Protein AF-A0A2M9GFH0-F1 (afdb_monomer_lite)

Structure (mmCIF, N/CA/C/O backbone):
data_AF-A0A2M9GFH0-F1
#
_entry.id   AF-A0A2M9GFH0-F1
#
loop_
_atom_site.group_PDB
_atom_site.id
_atom_site.type_symbol
_atom_site.label_atom_id
_atom_site.label_alt_id
_atom_site.label_comp_id
_atom_site.label_asym_id
_atom_site.label_entity_id
_atom_site.label_seq_id
_atom_site.pdbx_PDB_ins_code
_atom_site.Cartn_x
_atom_site.Cartn_y
_atom_site.Cartn_z
_atom_site.occupancy
_atom_site.B_iso_or_equiv
_atom_site.auth_seq_id
_atom_site.auth_comp_id
_atom_site.auth_asym_id
_atom_site.auth_atom_id
_atom_site.pdbx_PDB_model_num
ATOM 1 N N . MET A 1 1 ? 5.004 27.377 -14.990 1.00 41.47 1 MET A N 1
ATOM 2 C CA . MET A 1 1 ? 3.776 27.529 -14.181 1.00 41.47 1 MET A CA 1
ATOM 3 C C . MET A 1 1 ? 3.314 26.130 -13.809 1.00 41.47 1 MET A C 1
ATOM 5 O O . MET A 1 1 ? 2.877 25.408 -14.689 1.00 41.47 1 MET A O 1
ATOM 9 N N . GLY A 1 2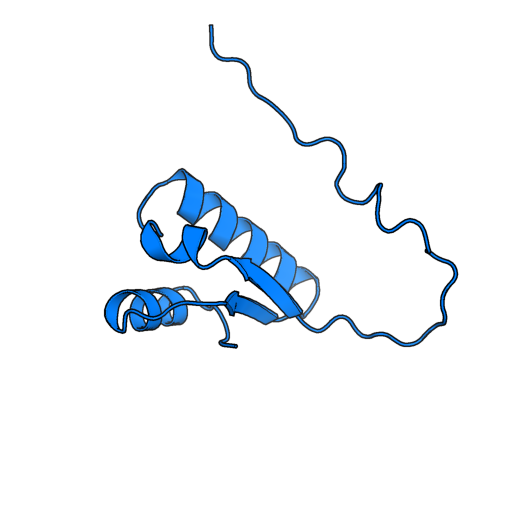 ? 3.549 25.697 -12.568 1.00 46.12 2 GLY A N 1
ATOM 10 C CA . GLY A 1 2 ? 3.181 24.357 -12.104 1.00 46.12 2 GLY A CA 1
ATOM 11 C C . GLY A 1 2 ? 1.870 24.423 -11.334 1.00 46.12 2 GLY A C 1
ATOM 12 O O . GLY A 1 2 ? 1.850 24.928 -10.213 1.00 46.12 2 GLY A O 1
ATOM 13 N N . CYS A 1 3 ? 0.777 23.966 -11.939 1.00 39.66 3 CYS A N 1
ATOM 14 C CA . CYS A 1 3 ? -0.479 23.785 -11.224 1.00 39.66 3 CYS A CA 1
ATOM 15 C C . CYS A 1 3 ? -0.316 22.608 -10.259 1.00 39.66 3 CYS A C 1
ATOM 17 O O . CYS A 1 3 ? -0.020 21.492 -10.677 1.00 39.66 3 CYS A O 1
ATOM 19 N N . ARG A 1 4 ? -0.487 22.867 -8.962 1.00 42.78 4 ARG A N 1
ATOM 20 C CA . ARG A 1 4 ? -0.656 21.818 -7.957 1.00 42.78 4 ARG A CA 1
ATOM 21 C C . ARG A 1 4 ? -2.138 21.473 -7.938 1.00 42.78 4 ARG A C 1
ATOM 23 O O . ARG A 1 4 ? -2.941 22.320 -7.561 1.00 42.78 4 ARG A O 1
ATOM 30 N N . MET A 1 5 ? -2.489 20.279 -8.401 1.00 38.34 5 MET A N 1
ATOM 31 C CA . MET A 1 5 ? -3.833 19.741 -8.213 1.00 38.34 5 MET A CA 1
ATOM 32 C C . MET A 1 5 ? -3.893 19.094 -6.832 1.00 38.34 5 MET A C 1
ATOM 34 O O . MET A 1 5 ? -3.040 18.274 -6.496 1.00 38.34 5 MET A O 1
ATOM 38 N N . ALA A 1 6 ? -4.875 19.499 -6.036 1.00 52.62 6 ALA A N 1
ATOM 39 C CA . ALA A 1 6 ? -5.292 18.783 -4.843 1.00 52.62 6 ALA A CA 1
ATOM 40 C C . ALA A 1 6 ? -6.527 17.955 -5.216 1.00 52.62 6 ALA A C 1
ATOM 42 O O . ALA A 1 6 ? -7.410 18.456 -5.909 1.00 52.62 6 ALA A O 1
ATOM 43 N N . PHE A 1 7 ? -6.565 16.694 -4.789 1.00 38.75 7 PHE A N 1
ATOM 44 C CA . PHE A 1 7 ? -7.800 15.913 -4.768 1.00 38.75 7 PHE A CA 1
ATOM 45 C C . PHE A 1 7 ? -8.604 16.371 -3.546 1.00 38.75 7 PHE A C 1
ATOM 47 O O . PHE A 1 7 ? -8.138 16.192 -2.423 1.00 38.75 7 PHE A O 1
ATOM 54 N N . ASP A 1 8 ? -9.754 17.006 -3.777 1.00 49.31 8 ASP A N 1
ATOM 55 C CA . ASP A 1 8 ? -10.612 17.583 -2.727 1.00 49.31 8 ASP A CA 1
ATOM 56 C C . ASP A 1 8 ? -11.587 16.538 -2.136 1.00 49.31 8 ASP A C 1
ATOM 58 O O . ASP A 1 8 ? -11.980 16.625 -0.978 1.00 49.31 8 ASP A O 1
ATOM 62 N N . ASP A 1 9 ? -11.884 15.458 -2.868 1.00 42.94 9 ASP A N 1
ATOM 63 C CA . ASP A 1 9 ? -12.879 14.458 -2.456 1.00 42.94 9 ASP A CA 1
ATOM 64 C C . ASP A 1 9 ? -12.264 13.205 -1.824 1.00 42.94 9 ASP A C 1
ATOM 66 O O . ASP A 1 9 ? -12.449 12.074 -2.284 1.00 42.94 9 ASP A O 1
ATOM 70 N N . PHE A 1 10 ? -11.574 13.377 -0.696 1.00 41.62 10 PHE A N 1
ATOM 71 C CA . PHE A 1 10 ? -11.448 12.260 0.240 1.00 41.62 10 PHE A CA 1
ATOM 72 C C . PHE A 1 10 ? -12.808 12.058 0.930 1.00 41.62 10 PHE A C 1
ATOM 74 O O . PHE A 1 10 ? -13.077 12.623 1.986 1.00 41.62 10 PHE A O 1
ATOM 81 N N . GLY A 1 11 ? -13.684 11.254 0.318 1.00 46.16 11 GLY A N 1
ATOM 82 C CA . GLY A 1 11 ? -14.896 10.751 0.976 1.00 46.16 11 GLY A CA 1
ATOM 83 C C . GLY A 1 11 ? -16.249 11.255 0.468 1.00 46.16 11 GLY A C 1
ATOM 84 O O . GLY A 1 11 ? -17.243 11.033 1.157 1.00 46.16 11 GLY A O 1
ATOM 85 N N . ILE A 1 12 ? -16.343 11.858 -0.718 1.00 45.19 12 ILE A N 1
ATOM 86 C CA . ILE A 1 12 ? -17.637 12.246 -1.304 1.00 45.19 12 ILE A CA 1
ATOM 87 C C . ILE A 1 12 ? -17.839 11.481 -2.611 1.00 45.19 12 ILE A C 1
ATOM 89 O O . ILE A 1 12 ? -17.621 12.003 -3.689 1.00 45.19 12 ILE A O 1
ATOM 93 N N . ASP A 1 13 ? -18.169 10.194 -2.467 1.00 37.12 13 ASP A N 1
ATOM 94 C CA . ASP A 1 13 ? -19.008 9.437 -3.420 1.00 37.12 13 ASP A CA 1
ATOM 95 C C . ASP A 1 13 ? -19.289 7.993 -2.968 1.00 37.12 13 ASP A C 1
ATOM 97 O O . ASP A 1 13 ? -20.143 7.315 -3.540 1.00 37.12 13 ASP A O 1
ATOM 101 N N . PHE A 1 14 ? -18.744 7.553 -1.824 1.00 42.25 14 PHE A N 1
ATOM 102 C CA . PHE A 1 14 ? -19.404 6.520 -1.011 1.00 42.25 14 PHE A CA 1
ATOM 103 C C . PHE A 1 14 ? -20.602 7.122 -0.265 1.00 42.25 14 PHE A C 1
ATOM 105 O O . PHE A 1 14 ? -20.682 7.163 0.964 1.00 42.25 14 PHE A O 1
ATOM 1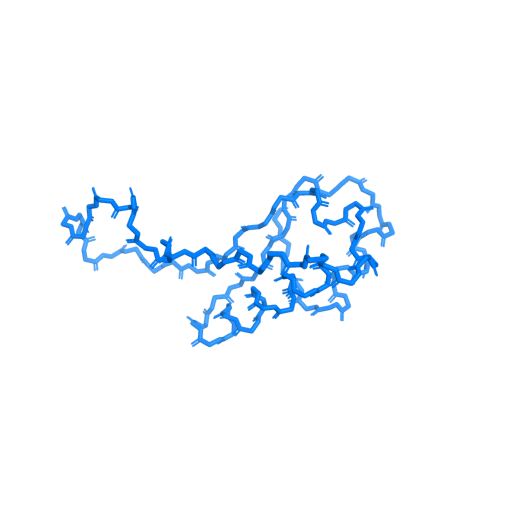12 N N . SER A 1 15 ? -21.560 7.603 -1.052 1.00 38.72 15 SER A N 1
ATOM 113 C CA . SER A 1 15 ? -22.893 8.002 -0.627 1.00 38.72 15 SER A CA 1
ATOM 114 C C . SER A 1 15 ? -23.684 6.778 -0.159 1.00 38.72 15 SER A C 1
ATOM 116 O O . SER A 1 15 ? -24.589 6.314 -0.839 1.00 38.72 15 SER A O 1
ATOM 118 N N . SER A 1 16 ? -23.351 6.263 1.026 1.00 39.66 16 SER A N 1
ATOM 119 C CA . SER A 1 16 ? -24.284 5.580 1.928 1.00 39.66 16 SER A CA 1
ATOM 120 C C . SER A 1 16 ? -23.658 5.372 3.315 1.00 39.66 16 SER A C 1
ATOM 122 O O . SER A 1 16 ? -23.479 4.242 3.762 1.00 39.66 16 SER A O 1
ATOM 124 N N . LEU A 1 17 ? -23.435 6.449 4.079 1.00 42.38 17 LEU A N 1
ATOM 125 C CA . LEU A 1 17 ? -23.258 6.397 5.551 1.00 42.38 17 LEU A CA 1
ATOM 126 C C . LEU A 1 17 ? -24.557 5.998 6.299 1.00 42.38 17 LEU A C 1
ATOM 128 O O . LEU A 1 17 ? -24.801 6.370 7.445 1.00 42.38 17 LEU A O 1
ATOM 132 N N . LYS A 1 18 ? -25.422 5.237 5.629 1.00 44.44 18 LYS A N 1
ATOM 133 C CA . LYS A 1 18 ? -26.615 4.580 6.155 1.00 44.44 18 LYS A CA 1
ATOM 134 C C . LYS A 1 18 ? -26.728 3.197 5.523 1.00 44.44 18 LYS A C 1
ATOM 136 O O . LYS A 1 18 ? -27.707 2.912 4.858 1.00 44.44 18 LYS A O 1
ATOM 141 N N . LEU A 1 19 ? -25.733 2.342 5.719 1.00 46.66 19 LEU A N 1
ATOM 142 C CA . LEU A 1 19 ? -25.894 0.891 5.633 1.00 46.66 19 LEU A CA 1
ATOM 143 C C . LEU A 1 19 ? -25.013 0.269 6.741 1.00 46.66 19 LEU A C 1
ATOM 145 O O . LEU A 1 19 ? -24.024 0.868 7.155 1.00 46.66 19 LEU A O 1
ATOM 149 N N . PRO A 1 20 ? -25.460 -0.833 7.345 1.00 38.53 20 PRO A N 1
ATOM 150 C CA . PRO A 1 20 ? -25.505 -1.040 8.791 1.00 38.53 20 PRO A CA 1
ATOM 151 C C . PRO A 1 20 ? -24.140 -1.330 9.422 1.00 38.53 20 PRO A C 1
ATOM 153 O O . PRO A 1 20 ? -23.459 -2.248 8.997 1.00 38.53 20 PRO A O 1
ATOM 156 N N . TYR A 1 21 ? -23.803 -0.587 10.478 1.00 44.72 21 TYR A N 1
ATOM 157 C CA . TYR A 1 21 ? -23.184 -0.999 11.755 1.00 44.72 21 TYR A CA 1
ATOM 158 C C . TYR A 1 21 ? -22.031 -2.038 11.855 1.00 44.72 21 TYR A C 1
ATOM 160 O O . TYR A 1 21 ? -21.529 -2.196 12.963 1.00 44.72 21 TYR A O 1
ATOM 168 N N . GLN A 1 22 ? -21.577 -2.759 10.823 1.00 46.81 22 GLN A N 1
ATOM 169 C CA . GLN A 1 22 ? -20.665 -3.910 10.983 1.00 46.81 22 GLN A CA 1
ATOM 170 C C . GLN A 1 22 ? -19.866 -4.274 9.717 1.00 46.81 22 GLN A C 1
ATOM 172 O O . GLN A 1 22 ? -19.849 -5.431 9.302 1.00 46.81 22 GLN A O 1
ATOM 177 N N . LEU A 1 23 ? -19.155 -3.333 9.101 1.00 48.94 23 LEU A N 1
ATOM 178 C CA . LEU A 1 23 ? -18.064 -3.715 8.199 1.00 48.94 23 LEU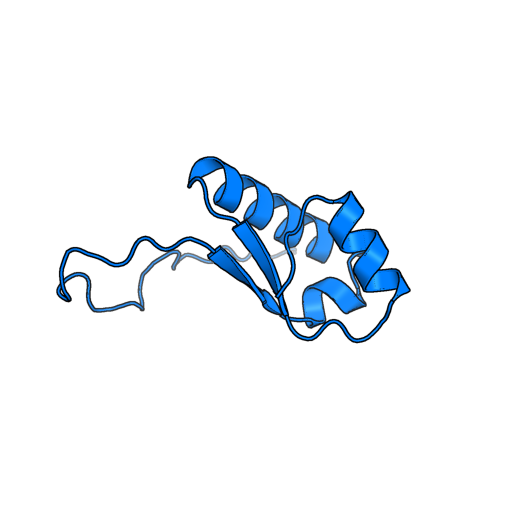 A CA 1
ATOM 179 C C . LEU A 1 23 ? -16.755 -3.182 8.779 1.00 48.94 23 LEU A C 1
ATOM 181 O O . LEU A 1 23 ? -16.461 -1.998 8.606 1.00 48.94 23 LEU A O 1
ATOM 185 N N . PRO A 1 24 ? -15.986 -4.007 9.518 1.00 61.00 24 PRO A N 1
ATOM 186 C CA . PRO A 1 24 ? -14.614 -3.660 9.834 1.00 61.00 24 PRO A CA 1
ATOM 187 C C . PRO A 1 24 ? -13.865 -3.668 8.504 1.00 61.00 24 PRO A C 1
ATOM 189 O O . PRO A 1 24 ? -13.503 -4.723 7.994 1.00 61.00 24 PRO A O 1
ATOM 192 N N . PHE A 1 25 ? -13.705 -2.506 7.880 1.00 67.31 25 PHE A N 1
ATOM 193 C CA . PHE A 1 25 ? -12.771 -2.380 6.773 1.00 67.31 25 PHE A CA 1
ATOM 194 C C . PHE A 1 25 ? -11.400 -2.795 7.319 1.00 67.31 25 PHE A C 1
ATOM 196 O O . PHE A 1 25 ? -10.901 -2.180 8.255 1.00 67.31 25 PHE A O 1
ATOM 203 N N . THR A 1 26 ? -10.837 -3.891 6.818 1.00 77.00 26 THR A N 1
ATOM 204 C CA . THR A 1 26 ? -9.548 -4.421 7.291 1.00 77.00 26 THR A CA 1
ATOM 205 C C . THR A 1 26 ? -8.416 -4.133 6.318 1.00 77.00 26 THR A C 1
ATOM 207 O O . THR A 1 26 ? -7.273 -4.433 6.635 1.00 77.00 26 THR A O 1
ATOM 210 N N . GLN A 1 27 ? -8.708 -3.587 5.133 1.00 81.75 27 GLN A N 1
ATOM 211 C CA . GLN A 1 27 ? -7.742 -3.518 4.043 1.00 81.75 27 GLN A CA 1
ATOM 212 C C . GLN A 1 27 ? -7.969 -2.308 3.129 1.00 81.75 27 GLN A C 1
ATOM 214 O O . GLN A 1 27 ? -9.100 -1.985 2.765 1.00 81.75 27 GLN A O 1
ATOM 219 N N . ILE A 1 28 ? -6.867 -1.695 2.707 1.00 83.56 28 ILE A N 1
ATOM 220 C CA . ILE A 1 28 ? -6.764 -0.721 1.621 1.00 83.56 28 ILE A CA 1
ATOM 221 C C . ILE A 1 28 ? -6.163 -1.442 0.411 1.00 83.56 28 ILE A C 1
ATOM 223 O O . ILE A 1 28 ? -5.189 -2.178 0.554 1.00 83.56 28 ILE A O 1
ATOM 227 N N . LYS A 1 29 ? -6.722 -1.223 -0.783 1.00 85.88 29 LYS A N 1
ATOM 228 C CA . LYS A 1 29 ? -6.258 -1.845 -2.030 1.00 85.88 29 LYS A CA 1
ATOM 229 C C . LYS A 1 29 ? -5.737 -0.803 -3.019 1.00 85.88 29 LYS A C 1
ATOM 231 O O . LYS A 1 29 ? -6.348 0.250 -3.183 1.00 85.88 29 LYS A O 1
ATOM 236 N N . LEU A 1 30 ? -4.623 -1.108 -3.677 1.00 86.75 30 LEU A N 1
ATOM 237 C CA . LEU A 1 30 ? -4.026 -0.343 -4.772 1.00 86.75 30 LEU A CA 1
ATOM 238 C C . LEU A 1 30 ? -3.894 -1.228 -6.019 1.00 86.75 30 LEU A C 1
ATOM 240 O O . LEU A 1 30 ? -3.724 -2.440 -5.918 1.00 86.75 30 LEU A O 1
ATOM 244 N N . ASP A 1 31 ? -3.945 -0.611 -7.197 1.00 86.44 31 ASP A N 1
ATOM 245 C CA . ASP A 1 31 ? -3.805 -1.313 -8.476 1.00 86.44 31 ASP A CA 1
ATOM 246 C C . ASP A 1 31 ? -2.335 -1.654 -8.802 1.00 86.44 31 ASP A C 1
ATOM 248 O O . ASP A 1 31 ? -1.411 -0.909 -8.455 1.00 86.44 31 ASP A O 1
ATOM 252 N N . SER A 1 32 ? -2.129 -2.740 -9.550 1.00 83.12 32 SER A N 1
ATOM 253 C CA . SER A 1 32 ? -0.857 -3.173 -10.149 1.00 83.12 32 SER A CA 1
ATOM 254 C C . SER A 1 32 ? -0.058 -2.063 -10.852 1.00 83.12 32 SER A C 1
ATOM 256 O O . SER A 1 32 ? 1.172 -2.119 -10.902 1.00 83.12 32 SER A O 1
ATOM 258 N N . ALA A 1 33 ? -0.716 -1.017 -11.360 1.00 84.31 33 ALA A N 1
ATOM 259 C CA . ALA A 1 33 ? -0.070 0.144 -11.961 1.00 84.31 33 ALA A CA 1
ATOM 260 C C . ALA A 1 33 ? 0.910 0.845 -10.999 1.00 84.31 33 ALA A C 1
ATOM 262 O O . ALA A 1 33 ? 1.940 1.358 -11.442 1.00 84.31 33 ALA A O 1
ATOM 263 N N . PHE A 1 34 ? 0.642 0.819 -9.688 1.00 83.00 34 PHE A N 1
ATOM 264 C CA . PHE A 1 34 ? 1.551 1.353 -8.668 1.00 83.00 34 PHE A CA 1
ATOM 265 C C . PHE A 1 34 ? 2.748 0.429 -8.404 1.00 83.00 34 PHE A C 1
ATOM 267 O O . PHE A 1 34 ? 3.824 0.917 -8.056 1.00 83.00 34 PHE A O 1
ATOM 274 N N . ALA A 1 35 ? 2.593 -0.884 -8.613 1.00 80.75 35 ALA A N 1
ATOM 275 C CA . ALA A 1 35 ? 3.675 -1.865 -8.512 1.00 80.75 35 ALA A CA 1
ATOM 276 C C . ALA A 1 35 ? 4.639 -1.795 -9.701 1.00 80.75 35 ALA A C 1
ATOM 278 O O . ALA A 1 35 ? 5.853 -1.755 -9.508 1.00 80.75 35 ALA A O 1
ATOM 279 N N . LYS A 1 36 ? 4.101 -1.711 -10.924 1.00 78.75 36 LYS A N 1
ATOM 280 C CA . LYS A 1 36 ? 4.864 -1.792 -12.182 1.00 78.75 36 LYS A CA 1
ATOM 281 C C . LYS A 1 36 ? 5.964 -0.734 -12.309 1.00 78.75 36 LYS A C 1
ATOM 283 O O . LYS A 1 36 ? 6.956 -0.930 -12.999 1.00 78.75 36 LYS A O 1
ATOM 288 N N . ASP A 1 37 ? 5.793 0.383 -11.610 1.00 80.75 37 ASP A N 1
ATOM 289 C CA . ASP A 1 37 ? 6.724 1.504 -11.577 1.00 80.75 37 ASP A CA 1
ATOM 290 C C . ASP A 1 37 ? 6.967 1.986 -10.135 1.00 80.75 37 ASP A C 1
ATOM 292 O O . ASP A 1 37 ? 7.140 3.182 -9.890 1.00 80.75 37 ASP A O 1
ATOM 296 N N . PHE A 1 38 ? 6.969 1.082 -9.149 1.00 77.56 38 PHE A N 1
ATOM 297 C CA . PHE A 1 38 ? 7.063 1.449 -7.726 1.00 77.56 38 PHE A CA 1
ATOM 298 C C . PHE A 1 38 ? 8.334 2.240 -7.371 1.00 77.56 38 PHE A C 1
ATOM 300 O O . PHE A 1 38 ? 8.416 2.834 -6.301 1.00 77.56 38 PHE A O 1
ATOM 307 N N . GLN A 1 39 ? 9.359 2.243 -8.231 1.00 78.19 39 GLN A N 1
ATOM 308 C CA . GLN A 1 39 ? 10.571 3.033 -8.018 1.00 78.19 39 GLN A CA 1
ATOM 309 C C . GLN A 1 39 ? 10.386 4.525 -8.304 1.00 78.19 39 GLN A C 1
ATOM 311 O O . GLN A 1 39 ? 11.162 5.326 -7.768 1.00 78.19 39 GLN A O 1
ATOM 316 N N . LYS A 1 40 ? 9.377 4.894 -9.106 1.00 87.75 40 LYS A N 1
ATOM 317 C CA . LYS A 1 40 ? 9.080 6.287 -9.438 1.00 87.75 40 LYS A CA 1
ATOM 318 C C . LYS A 1 40 ? 8.694 7.064 -8.171 1.00 87.75 40 LYS A C 1
ATOM 320 O O . LYS A 1 40 ? 7.921 6.542 -7.361 1.00 87.75 40 LYS A O 1
ATOM 325 N N . PRO A 1 41 ? 9.219 8.286 -7.967 1.00 85.56 41 PRO A N 1
ATOM 326 C CA . PRO A 1 41 ? 8.948 9.077 -6.766 1.00 85.56 41 PRO A CA 1
ATOM 327 C C . PRO A 1 41 ? 7.455 9.256 -6.466 1.00 85.56 41 PRO A C 1
ATOM 329 O O . PRO A 1 41 ? 7.051 9.160 -5.310 1.00 85.56 41 PRO A O 1
ATOM 332 N N . GLU A 1 42 ? 6.636 9.463 -7.496 1.00 87.62 42 GLU A N 1
ATOM 333 C CA . GLU A 1 42 ? 5.185 9.608 -7.396 1.00 87.62 42 GLU A CA 1
ATOM 334 C C . GLU A 1 42 ? 4.508 8.338 -6.866 1.00 87.62 42 GLU A C 1
ATOM 336 O O . GLU A 1 42 ? 3.714 8.407 -5.928 1.00 87.62 42 GLU A O 1
ATOM 341 N N . ASN A 1 43 ? 4.892 7.167 -7.377 1.00 86.06 43 ASN A N 1
ATOM 342 C CA . ASN A 1 43 ? 4.327 5.891 -6.947 1.00 86.06 43 ASN A CA 1
ATOM 343 C C . ASN A 1 43 ? 4.772 5.543 -5.527 1.00 86.06 43 ASN A C 1
ATOM 345 O O . ASN A 1 43 ? 3.951 5.118 -4.717 1.00 86.06 43 ASN A O 1
ATOM 349 N N . LYS A 1 44 ? 6.041 5.804 -5.179 1.00 86.06 44 LYS A N 1
ATOM 350 C CA . LYS A 1 44 ? 6.521 5.671 -3.793 1.00 86.06 44 LYS A CA 1
ATOM 351 C C . LYS A 1 44 ? 5.744 6.554 -2.834 1.00 86.06 44 LYS A C 1
ATOM 353 O O . LYS A 1 44 ? 5.428 6.108 -1.736 1.00 86.06 44 LYS A O 1
ATOM 358 N N . ALA A 1 45 ? 5.467 7.799 -3.219 1.00 86.50 45 ALA A N 1
ATOM 359 C CA . ALA A 1 45 ? 4.712 8.718 -2.380 1.00 86.50 45 ALA A CA 1
ATOM 360 C C . ALA A 1 45 ? 3.306 8.171 -2.108 1.00 86.50 45 ALA A C 1
ATOM 362 O O . ALA A 1 45 ? 2.916 8.092 -0.948 1.00 86.50 45 ALA A O 1
ATOM 363 N N . VAL A 1 46 ? 2.601 7.703 -3.145 1.00 86.75 46 VAL A N 1
ATOM 364 C CA . VAL A 1 46 ? 1.268 7.098 -2.990 1.00 86.75 46 VAL A CA 1
ATOM 365 C C . VAL A 1 46 ? 1.322 5.852 -2.107 1.00 86.75 46 VAL A C 1
ATOM 367 O O . VAL A 1 46 ? 0.599 5.792 -1.117 1.00 86.75 46 VAL A O 1
ATOM 370 N N . ILE A 1 47 ? 2.220 4.901 -2.391 1.00 87.31 47 ILE A N 1
ATOM 371 C CA . ILE A 1 47 ? 2.3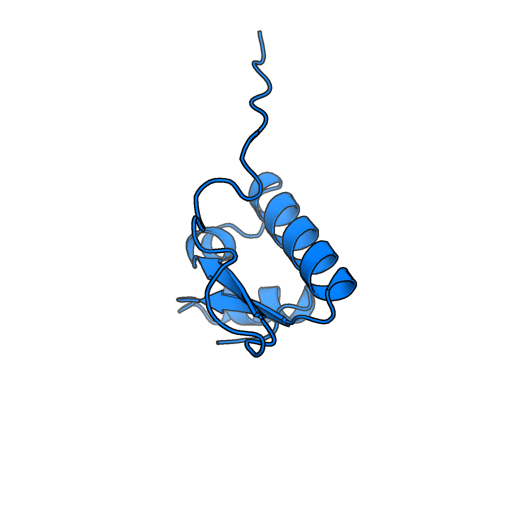58 3.660 -1.608 1.00 87.31 47 ILE A CA 1
ATOM 372 C C . ILE A 1 47 ? 2.657 3.974 -0.135 1.00 87.31 47 ILE A C 1
ATOM 374 O O . ILE A 1 47 ? 2.006 3.431 0.754 1.00 87.31 47 ILE A O 1
ATOM 378 N N . ASN A 1 48 ? 3.592 4.886 0.143 1.00 89.12 48 ASN A N 1
ATOM 379 C CA . ASN A 1 48 ? 3.951 5.257 1.513 1.00 89.12 48 ASN A CA 1
ATOM 380 C C . ASN A 1 48 ? 2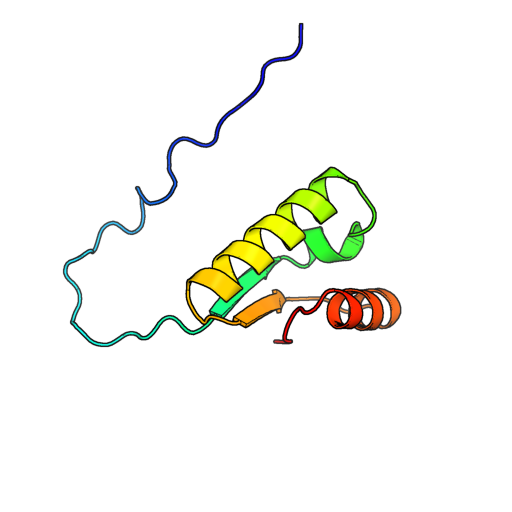.810 5.975 2.243 1.00 89.12 48 ASN A C 1
ATOM 382 O O . ASN A 1 48 ? 2.575 5.707 3.422 1.00 89.12 48 ASN A O 1
ATOM 386 N N . SER A 1 49 ? 2.089 6.872 1.565 1.00 88.56 49 SER A N 1
ATOM 387 C CA . SER A 1 49 ? 0.921 7.550 2.131 1.00 88.56 49 SER A CA 1
ATOM 388 C C . SER A 1 49 ? -0.198 6.560 2.449 1.00 88.56 49 SER A C 1
ATOM 390 O O . SER A 1 49 ? -0.734 6.588 3.558 1.00 88.56 49 SER A O 1
ATOM 392 N N . SER A 1 50 ? -0.499 5.641 1.530 1.00 87.38 50 SER A N 1
ATOM 393 C CA . SER A 1 50 ? -1.474 4.570 1.746 1.00 87.38 50 SER A CA 1
ATOM 394 C C . SER A 1 50 ? -1.054 3.638 2.881 1.00 87.38 50 SER A C 1
ATOM 396 O O . SER A 1 50 ? -1.888 3.276 3.703 1.00 87.38 50 SER A O 1
ATOM 398 N N . LEU A 1 51 ? 0.236 3.304 2.988 1.00 88.00 51 LEU A N 1
ATOM 399 C CA . LEU A 1 51 ? 0.764 2.463 4.063 1.00 88.00 51 LEU A CA 1
ATOM 400 C C . LEU A 1 51 ? 0.646 3.158 5.423 1.00 88.00 51 LEU A C 1
ATOM 402 O O . LEU A 1 51 ? 0.282 2.533 6.418 1.00 88.00 51 LEU A O 1
ATOM 406 N N . SER A 1 52 ? 0.949 4.456 5.473 1.00 85.94 52 SER A N 1
ATOM 407 C CA . SER A 1 52 ? 0.787 5.265 6.680 1.00 85.94 52 SER A CA 1
ATOM 408 C C . SER A 1 52 ? -0.676 5.316 7.115 1.00 85.94 52 SER A C 1
ATOM 410 O O . SER A 1 52 ? -0.966 5.131 8.294 1.00 85.94 52 SER A O 1
ATOM 412 N N . LEU A 1 53 ? -1.595 5.525 6.169 1.00 83.50 53 LEU A N 1
ATOM 413 C CA . LEU A 1 53 ? -3.031 5.539 6.436 1.00 83.50 53 LEU A CA 1
ATOM 414 C C . LEU A 1 53 ? -3.526 4.175 6.935 1.00 83.50 53 LEU A C 1
ATOM 416 O O . LEU A 1 53 ? -4.221 4.118 7.947 1.00 83.50 53 LEU A O 1
ATOM 420 N N . ALA A 1 54 ? -3.115 3.088 6.277 1.00 85.25 54 ALA A N 1
ATOM 421 C CA . ALA A 1 54 ? -3.449 1.721 6.667 1.00 85.25 54 ALA A CA 1
ATOM 422 C C . ALA A 1 54 ? -3.018 1.447 8.118 1.00 85.25 54 ALA A C 1
ATOM 424 O O . ALA A 1 54 ? -3.837 1.060 8.950 1.00 85.25 54 ALA A O 1
ATOM 425 N N . LYS A 1 55 ? -1.773 1.796 8.4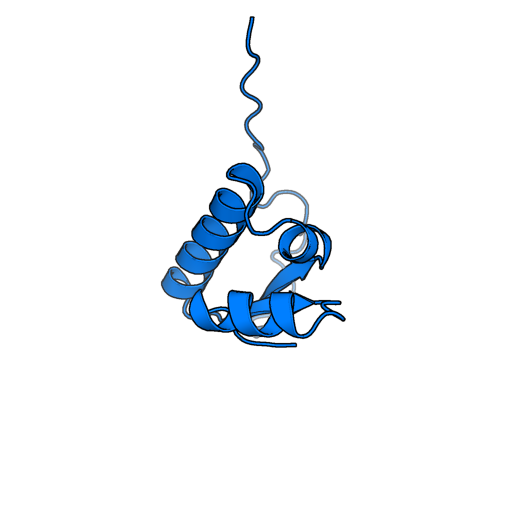72 1.00 84.94 55 LYS A N 1
ATOM 426 C CA . LYS A 1 55 ? -1.261 1.682 9.848 1.00 84.94 55 LYS A CA 1
ATOM 427 C C . LYS A 1 55 ? -2.075 2.495 10.853 1.00 84.94 55 LYS A C 1
ATOM 429 O O . LYS A 1 55 ? -2.410 1.977 11.913 1.00 84.94 55 LYS A O 1
ATOM 434 N N . SER A 1 56 ? -2.411 3.748 10.539 1.00 82.81 56 SER A N 1
ATOM 435 C CA . SER A 1 56 ? -3.214 4.600 11.431 1.00 82.81 56 SER A CA 1
ATOM 436 C C . SER A 1 56 ? -4.620 4.054 11.673 1.00 82.81 56 SER A C 1
ATOM 438 O O . SER A 1 56 ? -5.181 4.270 12.745 1.00 82.81 56 SER A O 1
ATOM 440 N N . LEU A 1 57 ? -5.174 3.334 10.699 1.00 82.75 57 LEU A N 1
ATOM 441 C CA . LEU A 1 57 ? -6.500 2.732 10.774 1.00 82.75 57 LEU A CA 1
ATOM 442 C C . LEU A 1 57 ? -6.485 1.271 11.248 1.00 82.75 57 LEU A C 1
ATOM 444 O O . LEU A 1 57 ? -7.548 0.666 11.349 1.00 82.75 57 LEU A O 1
ATOM 448 N N . SER A 1 58 ? -5.310 0.709 11.564 1.00 83.38 58 SER A N 1
ATOM 449 C CA . SER A 1 58 ? -5.133 -0.726 11.856 1.00 83.38 58 SER A CA 1
ATOM 450 C C . SER A 1 58 ? -5.677 -1.632 10.739 1.00 83.38 58 SER A C 1
ATOM 452 O O . SER A 1 58 ? -6.312 -2.651 11.001 1.00 83.38 58 SER A O 1
ATOM 454 N N . MET A 1 59 ? -5.438 -1.225 9.494 1.00 85.56 59 MET A N 1
ATOM 455 C CA . MET A 1 59 ? -5.781 -1.943 8.270 1.00 85.56 59 MET A CA 1
ATOM 456 C C . MET A 1 59 ? -4.510 -2.402 7.550 1.00 85.56 59 MET A C 1
ATOM 458 O O . MET A 1 59 ? -3.445 -1.798 7.694 1.00 85.56 59 MET A O 1
ATOM 462 N N . ASP A 1 60 ? -4.644 -3.426 6.719 1.00 84.88 60 ASP A N 1
ATOM 463 C CA . ASP A 1 60 ? -3.600 -3.887 5.811 1.00 84.88 60 ASP A CA 1
ATOM 464 C C . ASP A 1 60 ? -3.599 -3.071 4.510 1.00 84.88 60 ASP A C 1
ATOM 466 O O . ASP A 1 60 ? -4.632 -2.566 4.075 1.00 84.88 60 ASP A O 1
ATOM 470 N N . LEU A 1 61 ? -2.442 -2.937 3.858 1.00 86.62 61 LEU A N 1
ATOM 471 C CA . LEU A 1 61 ? -2.343 -2.382 2.504 1.00 86.62 61 LEU A CA 1
ATOM 472 C C . LEU A 1 61 ? -1.975 -3.491 1.531 1.00 86.62 61 LEU A C 1
ATOM 474 O O . LEU A 1 61 ? -0.947 -4.136 1.719 1.00 86.62 61 LEU A O 1
ATOM 478 N N . THR A 1 62 ? -2.744 -3.627 0.458 1.00 86.81 62 THR A N 1
ATOM 479 C CA . THR A 1 62 ? -2.533 -4.641 -0.571 1.00 86.81 62 THR A CA 1
ATOM 480 C C . THR A 1 62 ? -2.491 -4.046 -1.959 1.00 86.81 62 THR A C 1
ATOM 482 O O . THR A 1 62 ? -3.257 -3.141 -2.276 1.00 86.81 62 THR A O 1
ATOM 485 N N . ILE A 1 63 ? -1.585 -4.557 -2.791 1.00 86.69 63 ILE A N 1
ATOM 486 C CA . ILE A 1 63 ? -1.486 -4.183 -4.199 1.00 86.69 63 ILE A CA 1
ATOM 487 C C . ILE A 1 63 ? -1.887 -5.397 -5.031 1.00 86.69 63 ILE A C 1
ATOM 489 O O . ILE A 1 63 ? -1.204 -6.417 -4.994 1.00 86.69 63 ILE A O 1
ATOM 493 N N . GLU A 1 64 ? -3.004 -5.291 -5.743 1.00 83.00 64 GLU A N 1
ATOM 494 C CA . GLU A 1 64 ? -3.574 -6.392 -6.523 1.00 83.00 64 GLU A CA 1
ATOM 495 C C . GLU A 1 64 ? -2.972 -6.455 -7.931 1.00 83.00 64 GLU A C 1
ATOM 497 O O . GLU A 1 64 ? -2.529 -5.448 -8.482 1.00 83.00 64 GLU A O 1
ATOM 502 N N . GLY A 1 65 ? -2.983 -7.641 -8.545 1.00 81.12 65 GLY A N 1
ATOM 503 C CA . GLY A 1 65 ? -2.612 -7.810 -9.956 1.00 81.12 65 GLY A CA 1
ATOM 504 C C . GLY A 1 65 ? -1.107 -7.748 -10.246 1.00 81.12 65 GLY A C 1
ATOM 505 O O . GLY A 1 65 ? -0.713 -7.558 -11.396 1.00 81.12 65 GLY A O 1
ATOM 506 N N . VAL A 1 66 ? -0.254 -7.918 -9.232 1.00 82.75 66 VAL A N 1
ATOM 507 C CA . VAL A 1 66 ? 1.204 -8.015 -9.405 1.00 82.75 66 VAL A CA 1
ATOM 508 C C . VAL A 1 66 ? 1.564 -9.403 -9.931 1.00 82.75 66 VAL A C 1
ATOM 510 O O . VAL A 1 66 ? 1.459 -10.395 -9.217 1.00 82.75 66 VAL A O 1
ATOM 513 N N . THR A 1 67 ? 2.008 -9.493 -11.185 1.00 80.38 67 THR A N 1
ATOM 514 C CA . THR A 1 67 ? 2.390 -10.776 -11.812 1.00 80.38 67 THR A CA 1
ATOM 515 C C . THR A 1 67 ? 3.900 -11.017 -11.837 1.00 80.38 67 THR A C 1
ATOM 517 O O . THR A 1 67 ? 4.348 -12.098 -12.212 1.00 80.38 67 THR A O 1
ATOM 520 N N . ASN A 1 68 ? 4.703 -10.006 -11.495 1.00 83.75 68 ASN A N 1
ATOM 521 C CA . ASN A 1 68 ? 6.160 -10.058 -11.546 1.00 83.75 68 ASN A CA 1
ATOM 522 C C . ASN A 1 68 ? 6.748 -10.346 -10.157 1.00 83.75 68 ASN A C 1
ATOM 524 O O . ASN A 1 68 ? 6.540 -9.585 -9.215 1.00 83.75 68 ASN A O 1
ATOM 528 N N . GLN A 1 69 ? 7.545 -11.411 -10.053 1.00 81.88 69 GLN A N 1
ATOM 529 C CA . GLN A 1 69 ? 8.181 -11.839 -8.804 1.00 81.88 69 GLN A CA 1
ATOM 530 C C . GLN A 1 69 ? 9.111 -10.773 -8.193 1.00 81.88 69 GLN A C 1
ATOM 532 O O . GLN A 1 69 ? 9.171 -10.633 -6.975 1.00 81.88 69 GLN A O 1
ATOM 537 N N . LEU A 1 70 ? 9.817 -9.993 -9.019 1.00 82.19 70 LEU A N 1
ATOM 538 C CA . LEU A 1 70 ? 10.717 -8.943 -8.525 1.00 82.19 70 LEU A CA 1
ATOM 539 C C . LEU A 1 70 ? 9.943 -7.766 -7.919 1.00 82.19 70 LEU A C 1
ATOM 541 O O . LEU A 1 70 ? 10.361 -7.193 -6.915 1.00 82.19 70 LEU A O 1
ATOM 545 N N . GLU A 1 71 ? 8.807 -7.411 -8.522 1.00 78.62 71 GLU A N 1
ATOM 546 C CA . GLU A 1 71 ? 7.902 -6.390 -7.983 1.00 78.62 71 GLU A CA 1
ATOM 547 C C . GLU A 1 71 ? 7.274 -6.890 -6.680 1.00 78.62 71 GLU A C 1
ATOM 549 O O . GLU A 1 71 ? 7.251 -6.170 -5.688 1.00 78.62 71 GLU A O 1
ATOM 554 N N . HIS A 1 72 ? 6.866 -8.156 -6.650 1.00 79.12 72 HIS A N 1
ATOM 555 C CA . HIS A 1 72 ? 6.319 -8.820 -5.472 1.00 79.12 72 HIS A CA 1
ATOM 556 C C . HIS A 1 72 ? 7.283 -8.752 -4.268 1.00 79.12 72 HIS A C 1
ATOM 558 O O . HIS A 1 72 ? 6.936 -8.211 -3.218 1.00 79.12 72 HIS A O 1
ATOM 564 N N . GLU A 1 73 ? 8.536 -9.188 -4.434 1.00 81.81 73 GLU A N 1
ATOM 565 C CA . GLU A 1 73 ? 9.554 -9.125 -3.372 1.00 81.81 73 GLU A CA 1
ATOM 566 C C . GLU A 1 73 ? 9.854 -7.694 -2.910 1.00 81.81 73 GLU A C 1
ATOM 568 O O . GLU A 1 73 ? 10.071 -7.445 -1.720 1.00 81.81 73 GLU A O 1
ATOM 573 N N . ALA A 1 74 ? 9.843 -6.727 -3.826 1.00 80.31 74 ALA A N 1
ATOM 574 C CA . ALA A 1 74 ? 10.059 -5.333 -3.472 1.00 80.31 74 ALA A CA 1
ATOM 575 C C . ALA A 1 74 ? 8.924 -4.768 -2.602 1.00 80.31 74 ALA A C 1
ATOM 577 O O . ALA A 1 74 ? 9.193 -4.040 -1.646 1.00 80.31 74 ALA A O 1
ATOM 578 N N . LEU A 1 75 ? 7.669 -5.124 -2.888 1.00 78.69 75 LEU A N 1
ATOM 579 C CA . LEU A 1 75 ? 6.502 -4.633 -2.149 1.00 78.69 75 LEU A CA 1
ATOM 580 C C . LEU A 1 75 ? 6.414 -5.205 -0.728 1.00 78.69 75 LEU A C 1
ATOM 582 O O . LEU A 1 75 ? 6.046 -4.473 0.196 1.00 78.69 75 LEU A O 1
ATOM 586 N N . LEU A 1 76 ? 6.837 -6.457 -0.519 1.00 79.38 76 LEU A N 1
ATOM 587 C CA . LEU A 1 76 ? 6.987 -7.025 0.829 1.00 79.38 76 LEU A CA 1
ATOM 588 C C . LEU A 1 76 ? 7.947 -6.234 1.693 1.00 79.38 76 LEU A C 1
ATOM 590 O O . LEU A 1 76 ? 7.651 -5.941 2.849 1.00 79.38 76 LEU A O 1
ATOM 594 N N . ASN A 1 77 ? 9.104 -5.894 1.130 1.00 81.00 77 ASN A N 1
ATOM 595 C CA . ASN A 1 77 ? 10.137 -5.172 1.862 1.00 81.00 77 ASN A CA 1
ATOM 596 C C . ASN A 1 77 ? 9.662 -3.778 2.303 1.00 81.00 77 ASN A C 1
ATOM 598 O O . ASN A 1 77 ? 10.195 -3.217 3.258 1.00 81.00 77 ASN A O 1
ATOM 602 N N . ILE A 1 78 ? 8.646 -3.226 1.635 1.00 75.00 78 ILE A N 1
ATOM 603 C CA . ILE A 1 78 ? 8.043 -1.926 1.952 1.00 75.00 78 ILE A CA 1
ATOM 604 C C . ILE A 1 78 ? 6.923 -2.064 3.005 1.00 75.00 78 ILE A C 1
ATOM 606 O O . ILE A 1 78 ? 6.506 -1.072 3.600 1.00 75.00 78 ILE A O 1
ATOM 610 N N . GLY A 1 79 ? 6.487 -3.288 3.320 1.00 72.00 79 GLY A N 1
ATOM 611 C CA . GLY A 1 79 ? 5.475 -3.569 4.341 1.00 72.00 79 GLY A CA 1
ATOM 612 C C . GLY A 1 79 ? 4.045 -3.641 3.807 1.00 72.00 79 GLY A C 1
ATOM 613 O O . GLY A 1 79 ? 3.111 -3.454 4.583 1.00 72.00 79 GLY A O 1
ATOM 614 N N . CYS A 1 80 ? 3.864 -3.890 2.505 1.00 73.69 80 CYS A N 1
ATOM 615 C CA . CYS A 1 80 ? 2.557 -4.253 1.958 1.00 73.69 80 CYS A CA 1
ATOM 616 C C . CYS A 1 80 ? 2.229 -5.716 2.298 1.00 73.69 80 CYS A C 1
ATOM 618 O O . CYS A 1 80 ? 3.106 -6.581 2.278 1.00 73.69 80 CYS A O 1
ATOM 620 N N . VAL A 1 81 ? 0.959 -5.985 2.591 1.00 64.12 81 VAL A N 1
ATOM 621 C CA . VAL A 1 81 ? 0.393 -7.324 2.795 1.00 64.12 81 VAL A CA 1
ATOM 622 C C . VAL A 1 81 ? -0.273 -7.752 1.489 1.00 64.12 81 VAL A C 1
ATOM 624 O O . VAL A 1 81 ? -0.850 -6.930 0.784 1.00 64.12 81 VAL A O 1
ATOM 627 N N . TYR A 1 82 ? -0.169 -9.016 1.107 1.00 58.94 82 TYR A N 1
ATOM 628 C CA . TYR A 1 82 ? -0.634 -9.471 -0.207 1.00 58.94 82 TYR A CA 1
ATOM 629 C C . TYR A 1 82 ? -2.141 -9.709 -0.318 1.00 58.94 82 TYR A C 1
ATOM 631 O O . TYR A 1 82 ? -2.827 -9.917 0.684 1.00 58.94 82 TYR A O 1
ATOM 639 N N . GLY A 1 83 ? -2.598 -9.752 -1.574 1.00 45.56 83 GLY A N 1
ATOM 640 C CA . GLY A 1 83 ? -3.881 -10.252 -2.067 1.00 45.56 83 GLY A CA 1
ATOM 641 C C . GLY A 1 83 ? -3.741 -10.663 -3.525 1.00 45.56 83 GLY A C 1
ATOM 642 O O . GLY A 1 83 ? -2.943 -10.009 -4.237 1.00 45.56 83 GLY A O 1
#

Secondary structure (DSSP, 8-state):
---------SSSS---S-S-S-----EEEEEHHHHHTTTSHHHHHHHHHHHHHHHHTT-EEEEE----HHHHHHHHHHTPPP-

Foldseek 3Di:
DDDDDDDPDPDPPPPPPPDDDDDLQAEDEAECVLLVPVVDPVSVVVLVVRCVVCVVSNHAYEYPDNPDPVSVVVSVVVRHDYD

Radius of gyration: 14.93 Å; chains: 1; bounding box: 37×39×26 Å

Sequence (83 aa):
MGCRMAFDDFGIDFSSLKLPYQLPFTQIKLDSAFAKDFQKPENKAVINSSLSLAKSLSMDLTIEGVTNQLEHEALLNIGCVYG

pLDDT: mean 70.61, std 18.3, range [37.12, 89.12]